Protein AF-A0AAW2BI92-F1 (afdb_monomer)

Organism: NCBI:txid425828

pLDDT: mean 71.74, std 17.44, range [30.23, 92.31]

Foldseek 3Di:
DDDDPPPDDPPVQVVVLVVCVVVDDPLVNVQSVLQCDDPDDDHNPPQKHWPDKDWWPAPDPQWTKIWTFIAGNVVRWTKTFIWTQHPVVSYTDPDGLDIDTDPHGWLEWDWDAAPVRWIWIWTFHQQQKIWIWTADNPSRDTDDIDIDHHPPPHPGGDNYDDDDDDD

Structure (mmCIF, N/CA/C/O backbone):
data_AF-A0AAW2BI92-F1
#
_entry.id   AF-A0AAW2BI92-F1
#
loop_
_atom_site.group_PDB
_atom_site.id
_atom_site.type_symbol
_atom_site.label_atom_id
_atom_site.label_alt_id
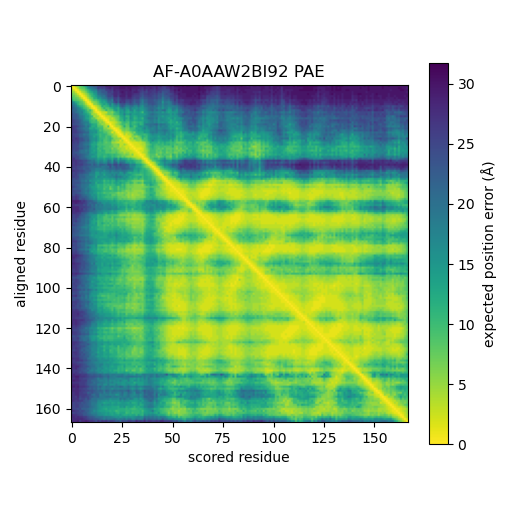_atom_site.label_comp_id
_atom_site.label_asym_id
_atom_site.label_entity_id
_atom_site.label_seq_id
_atom_site.pdbx_PDB_ins_code
_atom_site.Cartn_x
_atom_site.Cartn_y
_atom_site.Cartn_z
_atom_site.occupancy
_atom_site.B_iso_or_equiv
_atom_site.auth_seq_id
_atom_site.auth_comp_id
_atom_site.auth_asym_id
_atom_site.auth_atom_id
_atom_site.pdbx_PDB_model_num
ATOM 1 N N . MET A 1 1 ? 13.123 39.463 -29.369 1.00 36.19 1 MET A N 1
ATOM 2 C CA . MET A 1 1 ? 12.123 38.612 -30.047 1.00 36.19 1 MET A CA 1
ATOM 3 C C . MET A 1 1 ? 11.953 37.345 -29.237 1.00 36.19 1 MET A C 1
ATOM 5 O O . MET A 1 1 ? 12.906 36.596 -29.081 1.00 36.19 1 MET A O 1
ATOM 9 N N . SER A 1 2 ? 10.767 37.194 -28.654 1.00 38.91 2 SER A N 1
ATOM 10 C CA . SER A 1 2 ? 10.340 36.064 -27.832 1.00 38.91 2 SER A CA 1
ATOM 11 C C . SER A 1 2 ? 10.202 34.777 -28.642 1.00 38.91 2 SER A C 1
ATOM 13 O O . SER A 1 2 ? 9.718 34.818 -29.770 1.00 38.91 2 SER A O 1
ATOM 15 N N . ARG A 1 3 ? 10.473 33.636 -28.006 1.00 30.23 3 ARG A N 1
ATOM 16 C CA . ARG A 1 3 ? 9.620 32.444 -28.102 1.00 30.23 3 ARG A CA 1
ATOM 17 C C . ARG A 1 3 ? 9.622 31.763 -26.738 1.00 30.23 3 ARG A C 1
ATOM 19 O O . ARG A 1 3 ? 10.655 31.278 -26.292 1.00 30.23 3 ARG A O 1
ATOM 26 N N . GLY A 1 4 ? 8.472 31.824 -26.071 1.00 35.44 4 GLY A N 1
ATOM 27 C CA . GLY A 1 4 ? 8.224 31.113 -24.827 1.00 35.44 4 GLY A CA 1
ATOM 28 C C . GLY A 1 4 ? 8.272 29.610 -25.068 1.00 35.44 4 GLY A C 1
ATOM 29 O O . GLY A 1 4 ? 7.661 29.111 -26.013 1.00 35.44 4 GLY A O 1
ATOM 30 N N . GLN A 1 5 ? 9.010 28.905 -24.218 1.00 34.03 5 GLN A N 1
ATOM 31 C CA . GLN A 1 5 ? 8.748 27.499 -23.970 1.00 34.03 5 GLN A CA 1
ATOM 32 C C . GLN A 1 5 ? 7.706 27.453 -22.867 1.00 34.03 5 GLN A C 1
ATOM 34 O O . GLN A 1 5 ? 7.995 27.694 -21.698 1.00 34.03 5 GLN A O 1
ATOM 39 N N . ASP A 1 6 ? 6.476 27.224 -23.300 1.00 36.94 6 ASP A N 1
ATOM 40 C CA . ASP A 1 6 ? 5.359 26.860 -22.452 1.00 36.94 6 ASP A CA 1
ATOM 41 C C . ASP A 1 6 ? 5.733 25.523 -21.795 1.00 36.94 6 ASP A C 1
ATOM 43 O O . ASP A 1 6 ? 5.653 24.458 -22.412 1.00 36.94 6 ASP A O 1
ATOM 47 N N . SER A 1 7 ? 6.279 25.574 -20.578 1.00 34.91 7 SER A N 1
ATOM 48 C CA . SER A 1 7 ? 6.507 24.388 -19.757 1.00 34.91 7 SER A CA 1
ATOM 49 C C . SER A 1 7 ? 5.141 23.923 -19.272 1.00 34.91 7 SER A C 1
ATOM 51 O O . SER A 1 7 ? 4.718 24.236 -18.158 1.00 34.91 7 SER A O 1
ATOM 53 N N . GLY A 1 8 ? 4.423 23.249 -20.170 1.00 33.12 8 GLY A N 1
ATOM 54 C CA . GLY A 1 8 ? 3.119 22.675 -19.907 1.00 33.12 8 GLY A CA 1
ATOM 55 C C . GLY A 1 8 ? 3.191 21.848 -18.634 1.00 33.12 8 GLY A C 1
ATOM 56 O O . GLY A 1 8 ? 3.872 20.823 -18.577 1.00 33.12 8 GLY A O 1
ATOM 57 N N . PHE A 1 9 ? 2.489 22.318 -17.604 1.00 40.84 9 PHE A N 1
ATOM 58 C CA . PHE A 1 9 ? 2.087 21.486 -16.480 1.00 40.84 9 PHE A CA 1
ATOM 59 C C . PHE A 1 9 ? 1.580 20.155 -17.042 1.00 40.84 9 PHE A C 1
ATOM 61 O O . PHE A 1 9 ? 0.800 20.167 -18.000 1.00 40.84 9 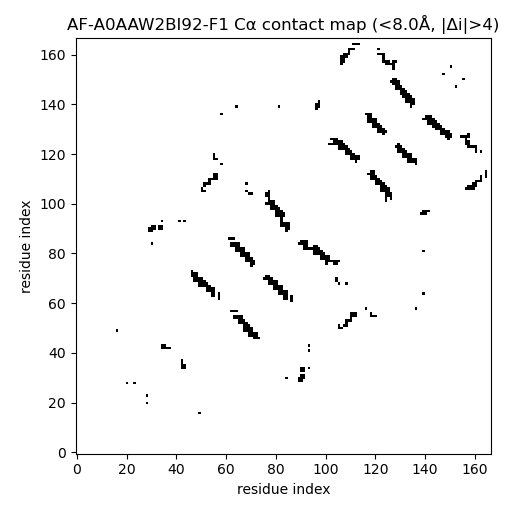PHE A O 1
ATOM 68 N N . PRO A 1 10 ? 1.993 19.000 -16.504 1.00 43.62 10 PRO A N 1
ATOM 69 C CA . PRO A 1 10 ? 1.624 17.738 -17.109 1.00 43.62 10 PRO A CA 1
ATOM 70 C C . PRO A 1 10 ? 0.173 17.437 -16.730 1.00 43.62 10 PRO A C 1
ATOM 72 O O . PRO A 1 10 ? -0.098 16.754 -15.743 1.00 43.62 10 PRO A O 1
ATOM 75 N N . GLN A 1 11 ? -0.764 17.947 -17.532 1.00 35.88 11 GLN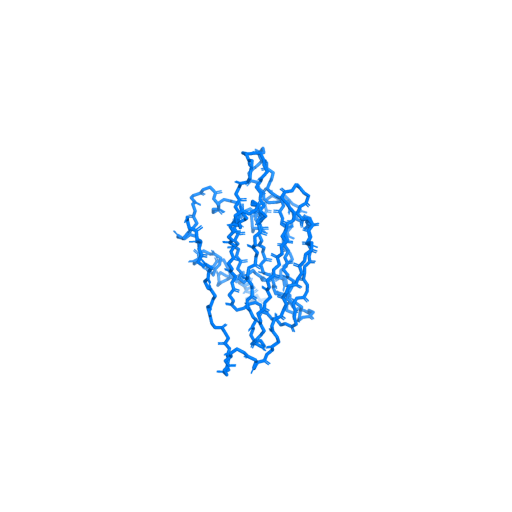 A N 1
ATOM 76 C CA . GLN A 1 11 ? -2.187 17.617 -17.464 1.00 35.88 11 GLN A CA 1
ATOM 77 C C . GLN A 1 11 ? -2.382 16.097 -17.409 1.00 35.88 11 GLN A C 1
ATOM 79 O O . GLN A 1 11 ? -3.214 15.625 -16.650 1.00 35.88 11 GLN A O 1
ATOM 84 N N . THR A 1 12 ? -1.528 15.323 -18.085 1.00 32.50 12 THR A N 1
ATOM 85 C CA . THR A 1 12 ? -1.499 13.853 -18.064 1.00 32.50 12 THR A CA 1
ATOM 86 C C . THR A 1 12 ? -1.484 13.241 -16.658 1.00 32.50 12 THR A C 1
ATOM 88 O O . THR A 1 12 ? -2.115 12.216 -16.435 1.00 32.50 12 THR A O 1
ATOM 91 N N . LYS A 1 13 ? -0.829 13.883 -15.681 1.00 44.78 13 LYS A N 1
ATOM 92 C CA . LYS A 1 13 ? -0.613 13.328 -14.331 1.00 44.78 13 LYS A CA 1
ATOM 93 C C . LYS A 1 13 ? -1.793 13.553 -13.382 1.00 44.78 13 LYS A C 1
ATOM 95 O O . LYS A 1 13 ? -2.064 12.721 -12.525 1.00 44.78 13 LYS A O 1
ATOM 100 N N . TYR A 1 14 ? -2.534 14.645 -13.580 1.00 37.28 14 TYR A N 1
ATOM 101 C CA . TYR A 1 14 ? -3.832 14.853 -12.934 1.00 37.28 14 TYR A CA 1
ATOM 102 C C . TYR A 1 14 ? -4.851 13.821 -13.441 1.00 37.28 14 TYR A C 1
ATOM 104 O O . TYR A 1 14 ? -5.648 13.300 -12.669 1.00 37.28 14 TYR A O 1
ATOM 112 N N . ILE A 1 15 ? -4.782 13.468 -14.729 1.00 38.62 15 ILE A N 1
ATOM 113 C CA . ILE A 1 15 ? -5.741 12.573 -15.390 1.00 38.62 15 ILE A CA 1
ATOM 114 C C . ILE A 1 15 ? -5.654 11.130 -14.856 1.00 38.62 15 ILE A C 1
ATOM 116 O O . ILE A 1 15 ? -6.696 10.497 -14.701 1.00 38.62 15 ILE A O 1
ATOM 120 N N . ASP A 1 16 ? -4.470 10.621 -14.498 1.00 40.03 16 ASP A N 1
ATOM 121 C CA . ASP A 1 16 ? -4.337 9.271 -13.917 1.00 40.03 16 ASP A CA 1
ATOM 122 C C . ASP A 1 16 ? -4.831 9.187 -12.464 1.00 40.03 16 ASP A C 1
ATOM 124 O O . ASP A 1 16 ? -5.528 8.235 -12.113 1.00 40.03 16 ASP A O 1
ATOM 128 N N . ALA A 1 17 ? -4.594 10.212 -11.635 1.00 43.06 17 ALA A N 1
ATOM 129 C CA . ALA A 1 17 ? -5.243 10.312 -10.322 1.00 43.06 17 ALA A CA 1
ATOM 130 C C . ALA A 1 17 ? -6.775 10.412 -10.472 1.00 43.06 17 ALA A C 1
ATOM 132 O O . ALA A 1 17 ? -7.529 9.767 -9.738 1.00 43.06 17 ALA A O 1
ATOM 133 N N . VAL A 1 18 ? -7.241 11.156 -11.485 1.00 42.38 18 VAL A N 1
ATOM 134 C CA . VAL A 1 18 ? -8.660 11.289 -11.845 1.00 42.38 18 VAL A CA 1
ATOM 135 C C . VAL A 1 18 ? -9.266 9.972 -12.333 1.00 42.38 18 VAL A C 1
ATOM 137 O O . VAL A 1 18 ? -10.436 9.709 -12.055 1.00 42.38 18 VAL A O 1
ATOM 140 N N . ARG A 1 19 ? -8.487 9.102 -12.983 1.00 43.19 19 ARG A N 1
ATOM 141 C CA . ARG A 1 19 ? -8.931 7.790 -13.482 1.00 43.19 19 ARG A CA 1
ATOM 142 C C . ARG A 1 19 ? -9.412 6.856 -12.366 1.00 43.19 19 ARG A C 1
ATOM 144 O O . ARG A 1 19 ? -10.276 6.017 -12.614 1.00 43.19 19 ARG A O 1
ATOM 151 N N . TRP A 1 20 ? -8.915 7.033 -11.140 1.00 46.41 20 TRP A N 1
ATOM 152 C CA . TRP A 1 20 ? -9.314 6.257 -9.957 1.00 46.41 20 TRP A CA 1
ATOM 153 C C . TRP A 1 20 ? -10.461 6.883 -9.152 1.00 46.41 20 TRP A C 1
ATOM 155 O O . TRP A 1 20 ? -11.116 6.182 -8.378 1.00 46.41 20 TRP A O 1
ATOM 165 N N . LEU A 1 21 ? -10.765 8.171 -9.354 1.00 49.53 21 LEU A N 1
ATOM 166 C CA . LEU A 1 21 ? -11.850 8.867 -8.650 1.00 49.53 21 LEU A CA 1
ATOM 167 C C . LEU A 1 21 ? -13.224 8.184 -8.807 1.00 49.53 21 LEU A C 1
ATOM 169 O O . LEU A 1 21 ? -13.936 8.115 -7.805 1.00 49.53 21 LEU A O 1
ATOM 173 N N . PRO A 1 22 ? -13.627 7.634 -9.975 1.00 37.97 22 PRO A N 1
ATOM 174 C CA . PRO A 1 22 ? -14.928 6.985 -10.150 1.00 37.97 22 PRO A CA 1
ATOM 175 C C . PRO A 1 22 ? -15.222 5.857 -9.154 1.00 37.97 22 PRO A C 1
ATOM 177 O O . PRO A 1 22 ? -16.380 5.678 -8.793 1.00 37.97 22 PRO A O 1
ATOM 180 N N . GLN A 1 23 ? -14.186 5.148 -8.691 1.00 44.59 23 GLN A N 1
ATOM 181 C CA . GLN A 1 23 ? -14.283 3.992 -7.786 1.00 44.59 23 GLN A CA 1
ATOM 182 C C . GLN A 1 23 ? -14.233 4.376 -6.298 1.00 44.59 23 GLN A C 1
ATOM 184 O O . GLN A 1 23 ? -14.456 3.542 -5.425 1.00 44.59 23 GLN A O 1
ATOM 189 N N . LEU A 1 24 ? -13.925 5.639 -6.004 1.00 51.16 24 LEU A N 1
ATOM 190 C CA . LEU A 1 24 ? -13.844 6.181 -4.656 1.00 51.16 24 LEU A CA 1
ATOM 191 C C . LEU A 1 24 ? -15.142 6.915 -4.310 1.00 51.16 24 LEU A C 1
ATOM 193 O O . LEU A 1 24 ? -15.747 7.571 -5.169 1.00 51.16 24 LEU A O 1
ATOM 197 N N . SER A 1 25 ? -15.555 6.848 -3.040 1.00 54.56 25 SER A N 1
ATOM 198 C CA . SER A 1 25 ? -16.685 7.648 -2.567 1.00 54.56 25 SER A CA 1
ATOM 199 C C . SER A 1 25 ? -16.392 9.140 -2.775 1.00 54.56 25 SER A C 1
ATOM 201 O O . SER A 1 25 ? -15.231 9.557 -2.785 1.00 54.56 25 SER A O 1
ATOM 203 N N . ALA A 1 26 ? -17.425 9.976 -2.931 1.00 52.16 26 ALA A N 1
ATOM 204 C CA . ALA A 1 26 ? -17.235 11.421 -3.108 1.00 52.16 26 ALA A CA 1
ATOM 205 C C . ALA A 1 26 ? -16.344 12.029 -2.003 1.00 52.16 26 ALA A C 1
ATOM 207 O O . ALA A 1 26 ? -15.512 12.886 -2.284 1.00 52.16 26 ALA A O 1
ATOM 208 N N . PHE A 1 27 ? -16.450 11.508 -0.776 1.00 49.94 27 PHE A N 1
ATOM 209 C CA . PHE A 1 27 ? -15.640 11.900 0.380 1.00 49.94 27 PHE A CA 1
ATOM 210 C C . PHE A 1 27 ? -14.157 11.536 0.276 1.00 49.94 27 PHE A C 1
ATOM 212 O O . PHE A 1 27 ? -13.325 12.203 0.891 1.00 49.94 27 PHE A O 1
ATOM 219 N N . ASP A 1 28 ? -13.826 10.484 -0.461 1.00 56.00 28 ASP A N 1
ATOM 220 C CA . ASP A 1 28 ? -12.461 9.983 -0.618 1.00 56.00 28 ASP A CA 1
ATOM 221 C C . ASP A 1 28 ? -11.741 10.685 -1.773 1.00 56.00 28 ASP A C 1
ATOM 223 O O . ASP A 1 28 ? -10.529 10.892 -1.721 1.00 56.00 28 ASP A O 1
ATOM 227 N N . ARG A 1 29 ? -12.503 11.145 -2.775 1.00 61.88 29 ARG A N 1
ATOM 228 C CA . ARG A 1 29 ? -12.002 11.992 -3.865 1.00 61.88 29 ARG A CA 1
ATOM 229 C C . ARG A 1 29 ? -11.395 13.286 -3.339 1.00 61.88 29 ARG A C 1
ATOM 231 O O . ARG A 1 29 ? -10.299 13.641 -3.748 1.00 61.88 29 ARG A O 1
ATOM 238 N N . PHE A 1 30 ? -12.074 13.961 -2.410 1.00 59.81 30 PHE A N 1
ATOM 239 C CA . PHE A 1 30 ? -11.574 15.206 -1.819 1.00 59.81 30 PHE A CA 1
ATOM 240 C C . PHE A 1 30 ? -10.256 15.011 -1.064 1.00 59.81 30 PHE A C 1
ATOM 242 O O . PHE A 1 30 ? -9.351 15.829 -1.193 1.00 59.81 30 PHE A O 1
ATOM 249 N N . ALA A 1 31 ? -10.112 13.904 -0.333 1.00 62.16 31 ALA A N 1
ATOM 250 C CA . ALA A 1 31 ? -8.889 13.609 0.407 1.00 62.16 31 ALA A CA 1
ATOM 251 C C . ALA A 1 31 ? -7.696 13.346 -0.532 1.00 62.16 31 ALA A C 1
ATOM 253 O O . ALA A 1 31 ? -6.613 13.880 -0.308 1.00 62.16 31 ALA A O 1
ATOM 254 N N . VAL A 1 32 ? -7.897 12.589 -1.617 1.00 63.19 32 VAL A N 1
ATOM 255 C CA . VAL A 1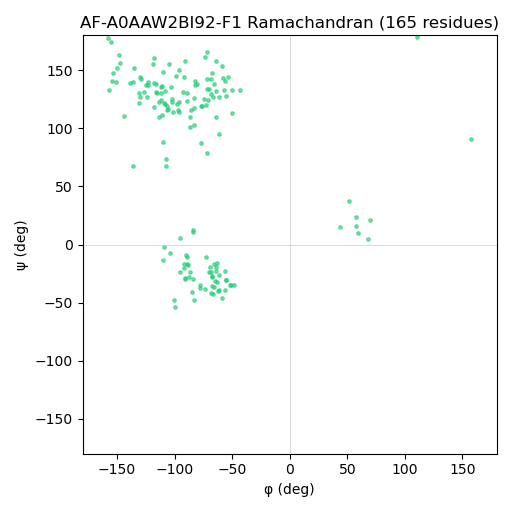 32 ? -6.843 12.352 -2.621 1.00 63.19 32 VAL A CA 1
ATOM 256 C C . VAL A 1 32 ? -6.518 13.631 -3.390 1.00 63.19 32 VAL A C 1
ATOM 258 O O . VAL A 1 32 ? -5.349 13.938 -3.585 1.00 63.19 32 VAL A O 1
ATOM 261 N N . LEU A 1 33 ? -7.525 14.420 -3.775 1.00 64.81 33 LEU A N 1
ATOM 262 C CA . LEU A 1 33 ? -7.309 15.705 -4.443 1.00 64.81 33 LEU A CA 1
ATOM 263 C C . LEU A 1 33 ? -6.560 16.699 -3.551 1.00 64.81 33 LEU A C 1
ATOM 265 O O . LEU A 1 33 ? -5.746 17.451 -4.071 1.00 64.81 33 LEU A O 1
ATOM 269 N N . SER A 1 34 ? -6.747 16.653 -2.227 1.00 63.12 34 SER A N 1
ATOM 270 C CA . SER A 1 34 ? -5.994 17.503 -1.295 1.00 63.12 34 SER A CA 1
ATOM 271 C C . SER A 1 34 ? -4.485 17.227 -1.270 1.00 63.12 34 SER A C 1
ATOM 273 O O . SER A 1 34 ? -3.729 18.108 -0.883 1.00 63.12 34 SER A O 1
ATOM 275 N N . LEU A 1 35 ? -4.023 16.056 -1.734 1.00 62.44 35 LEU A N 1
ATOM 276 C CA . LEU A 1 35 ? -2.587 15.803 -1.947 1.00 62.44 35 LEU A CA 1
ATOM 277 C C . LEU A 1 35 ? -2.028 16.609 -3.131 1.00 62.44 35 LEU A C 1
ATOM 279 O O . LEU A 1 35 ? -0.825 16.844 -3.212 1.00 62.44 35 LEU A O 1
ATOM 283 N N . PHE A 1 36 ? -2.895 17.008 -4.062 1.00 59.12 36 PHE A N 1
ATOM 284 C CA . PHE A 1 36 ? -2.536 17.700 -5.299 1.00 59.12 36 PHE A CA 1
ATOM 285 C C . PHE A 1 36 ? -2.975 19.169 -5.320 1.00 59.12 36 PHE A C 1
ATOM 287 O O . PHE A 1 36 ? -2.530 19.921 -6.191 1.00 59.12 36 PHE A O 1
ATOM 294 N N . ASP A 1 37 ? -3.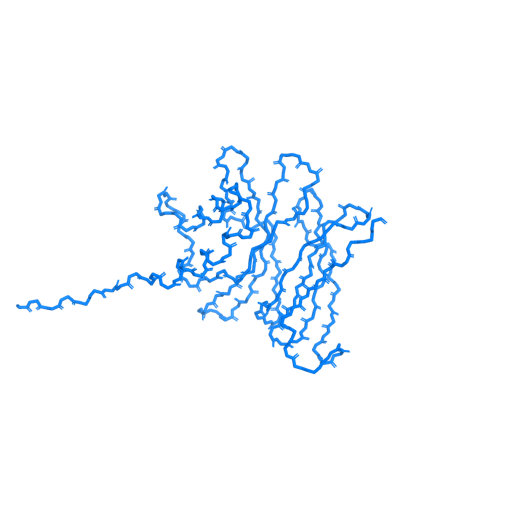846 19.580 -4.395 1.00 53.53 37 ASP A N 1
ATOM 295 C CA . ASP A 1 37 ? -4.342 20.947 -4.324 1.00 53.53 37 ASP A CA 1
ATOM 296 C C . ASP A 1 37 ? -3.249 21.898 -3.817 1.00 53.53 37 ASP A C 1
ATOM 298 O O . ASP A 1 37 ? -2.490 21.604 -2.894 1.00 53.53 37 ASP A O 1
ATOM 302 N N . SER A 1 38 ? -3.115 23.027 -4.504 1.00 48.62 38 SER A N 1
ATOM 303 C CA . SER A 1 38 ? -1.925 23.882 -4.481 1.00 48.62 38 SER A CA 1
ATOM 304 C C . SER A 1 38 ? -2.002 25.038 -3.483 1.00 48.62 38 SER A C 1
ATOM 306 O O . SER A 1 38 ? -1.080 25.853 -3.449 1.00 48.62 38 SER A O 1
ATOM 308 N N . ASP A 1 39 ? -3.047 25.114 -2.659 1.00 48.62 39 ASP A N 1
ATOM 309 C CA . ASP A 1 39 ? -3.295 26.273 -1.797 1.00 48.62 39 ASP A CA 1
ATOM 310 C C . ASP A 1 39 ? -3.005 25.981 -0.314 1.00 48.62 39 ASP A C 1
ATOM 312 O O . ASP A 1 39 ? -3.898 25.859 0.518 1.00 48.62 39 ASP A O 1
ATOM 316 N N . SER A 1 40 ? -1.718 25.770 -0.004 1.00 38.56 40 SER A N 1
ATOM 317 C CA . SER A 1 40 ? -1.027 26.106 1.264 1.00 38.56 40 SER A CA 1
ATOM 318 C C . SER A 1 40 ? 0.235 25.249 1.459 1.00 38.56 40 SER A C 1
ATOM 320 O O . SER A 1 40 ? 0.212 24.162 2.021 1.00 38.56 40 SER A O 1
ATOM 322 N N . ASN A 1 41 ? 1.370 25.765 0.976 1.00 42.41 41 ASN A N 1
ATOM 323 C CA . ASN A 1 41 ? 2.760 25.499 1.401 1.00 42.41 41 ASN A CA 1
ATOM 324 C C . ASN A 1 41 ? 3.245 24.052 1.689 1.00 42.41 41 ASN A C 1
ATOM 326 O O . ASN A 1 41 ? 4.317 23.871 2.260 1.00 42.41 41 ASN A O 1
ATOM 330 N N . THR A 1 42 ? 2.525 23.013 1.277 1.00 44.69 42 THR A N 1
ATOM 331 C CA . THR A 1 42 ? 2.941 21.613 1.430 1.00 44.69 42 THR A CA 1
ATOM 332 C C . THR A 1 42 ? 2.657 20.860 0.136 1.00 44.69 42 THR A C 1
ATOM 334 O O . THR A 1 42 ? 1.777 20.019 0.018 1.00 44.69 42 THR A O 1
ATOM 337 N N . ARG A 1 43 ? 3.400 21.236 -0.908 1.00 50.28 43 ARG A N 1
ATOM 338 C CA . ARG A 1 43 ? 3.316 20.590 -2.219 1.00 50.28 43 ARG A CA 1
ATOM 339 C C . ARG A 1 43 ? 3.822 19.149 -2.103 1.00 50.28 43 ARG A C 1
ATOM 341 O O . ARG A 1 43 ? 4.954 18.940 -1.667 1.00 50.28 43 ARG A O 1
ATOM 348 N N . PHE A 1 44 ? 3.022 18.177 -2.544 1.00 57.00 44 PHE A N 1
ATOM 349 C CA . PHE A 1 44 ? 3.494 16.806 -2.736 1.00 57.00 44 PHE A CA 1
ATOM 350 C C . PHE A 1 44 ? 4.691 16.805 -3.710 1.00 57.00 44 PHE A C 1
ATOM 352 O O . PHE A 1 44 ? 4.619 17.493 -4.737 1.00 57.00 44 PHE A O 1
ATOM 359 N N . PRO A 1 45 ? 5.805 16.110 -3.408 1.00 59.22 45 PRO A N 1
ATOM 360 C CA . PRO A 1 45 ? 7.012 16.178 -4.227 1.00 59.22 45 PRO A CA 1
ATOM 361 C C . PRO A 1 45 ? 6.706 15.825 -5.683 1.00 59.22 45 PRO A C 1
ATOM 363 O O . PRO A 1 45 ? 6.119 14.785 -5.960 1.00 59.22 45 PRO A O 1
ATOM 366 N N . GLN A 1 46 ? 7.110 16.681 -6.625 1.00 60.47 46 GLN A N 1
ATOM 367 C CA . GLN A 1 46 ? 6.795 16.504 -8.054 1.00 60.47 46 GLN A CA 1
ATOM 368 C C . GLN A 1 46 ? 7.407 15.234 -8.672 1.00 60.47 46 GLN A C 1
ATOM 370 O O . GLN A 1 46 ? 7.009 14.833 -9.767 1.00 60.47 46 GLN A O 1
ATOM 375 N N . THR A 1 47 ? 8.383 14.646 -7.982 1.00 64.88 47 THR A N 1
ATOM 376 C CA . THR A 1 47 ? 9.157 13.459 -8.361 1.00 64.88 47 THR A CA 1
ATOM 377 C C . THR A 1 47 ? 8.495 12.164 -7.890 1.00 64.88 47 THR A C 1
ATOM 379 O O . THR A 1 47 ? 8.800 11.094 -8.412 1.00 64.88 47 THR A O 1
ATOM 382 N N . LYS A 1 48 ? 7.554 12.262 -6.938 1.00 69.88 48 LYS A N 1
ATOM 383 C CA . LYS A 1 48 ? 6.758 11.143 -6.443 1.00 69.88 48 LYS A CA 1
ATOM 384 C C . LYS A 1 48 ? 5.447 11.042 -7.224 1.00 69.88 48 LYS A C 1
ATOM 386 O O . LYS A 1 48 ? 4.711 12.017 -7.375 1.00 69.88 48 LYS A O 1
ATOM 391 N N . PHE A 1 49 ? 5.130 9.840 -7.679 1.00 74.88 49 PHE A N 1
ATOM 392 C CA . PHE A 1 49 ? 3.878 9.479 -8.339 1.00 74.88 49 PHE A CA 1
ATOM 393 C C . PHE A 1 49 ? 3.057 8.585 -7.420 1.00 74.88 49 PHE A C 1
ATOM 395 O O . PHE A 1 49 ? 3.625 7.843 -6.626 1.00 74.88 49 PHE A O 1
ATOM 402 N N . ILE A 1 50 ? 1.729 8.668 -7.514 1.00 79.06 50 ILE A N 1
ATOM 403 C CA . ILE A 1 50 ? 0.827 7.777 -6.781 1.00 79.06 50 ILE A CA 1
ATOM 404 C C . ILE A 1 50 ? 0.412 6.646 -7.716 1.00 79.06 50 ILE A C 1
ATOM 406 O O . ILE A 1 50 ? -0.289 6.889 -8.698 1.00 79.06 50 ILE A O 1
ATOM 410 N N . ASP A 1 51 ? 0.794 5.420 -7.378 1.00 78.94 51 ASP A N 1
ATOM 411 C CA . ASP A 1 51 ? 0.431 4.226 -8.143 1.00 78.94 51 ASP A CA 1
ATOM 412 C C . ASP A 1 51 ? -0.944 3.700 -7.726 1.00 78.94 51 ASP A C 1
ATOM 414 O O . ASP A 1 51 ? -1.766 3.307 -8.556 1.00 78.94 51 ASP A O 1
ATOM 418 N N . ALA A 1 52 ? -1.220 3.708 -6.418 1.00 80.31 52 ALA A N 1
ATOM 419 C CA . ALA A 1 52 ? -2.480 3.234 -5.864 1.00 80.31 52 ALA A CA 1
ATOM 420 C C . ALA A 1 52 ? -2.805 3.904 -4.527 1.00 80.31 52 ALA A C 1
ATOM 422 O O . ALA A 1 52 ? -1.920 4.173 -3.719 1.00 80.31 52 ALA A O 1
ATOM 423 N N . VAL A 1 53 ? -4.100 4.099 -4.264 1.00 85.31 53 VAL A N 1
ATOM 424 C CA . VAL A 1 53 ? -4.620 4.526 -2.956 1.00 85.31 53 VAL A CA 1
ATOM 425 C C . VAL A 1 53 ? -5.699 3.552 -2.501 1.00 85.31 53 VAL A C 1
ATOM 427 O O . VAL A 1 53 ? -6.614 3.234 -3.271 1.00 85.31 53 VAL A O 1
ATOM 430 N N . ARG A 1 54 ? -5.614 3.076 -1.258 1.00 86.19 54 ARG A N 1
ATOM 431 C CA . ARG A 1 54 ? -6.635 2.233 -0.619 1.00 86.19 54 ARG A CA 1
ATOM 432 C C . ARG A 1 54 ? -6.894 2.694 0.805 1.00 86.19 54 ARG A C 1
ATOM 434 O O . ARG A 1 54 ? -5.965 3.016 1.531 1.00 86.19 54 ARG A O 1
ATOM 441 N N . TRP A 1 55 ? -8.153 2.699 1.224 1.00 85.62 55 TRP A N 1
ATOM 442 C CA . TRP A 1 55 ? -8.497 2.989 2.614 1.00 85.62 55 TRP A CA 1
ATOM 443 C C . TRP A 1 55 ? -8.342 1.736 3.460 1.00 85.62 55 TRP A C 1
ATOM 445 O O . TRP A 1 55 ? -8.762 0.653 3.047 1.00 85.62 55 TRP A O 1
ATOM 455 N N . LEU A 1 56 ? -7.766 1.878 4.651 1.00 86.81 56 LEU A N 1
ATOM 456 C CA . LEU A 1 56 ? -7.866 0.818 5.641 1.00 86.81 56 LEU A CA 1
ATOM 457 C C . LEU A 1 56 ? -9.323 0.711 6.117 1.00 86.81 56 LEU A C 1
ATOM 459 O O . LEU A 1 56 ? -9.996 1.741 6.262 1.00 86.81 56 LEU A O 1
ATOM 463 N N . PRO A 1 57 ? -9.817 -0.513 6.369 1.00 83.19 57 PRO A N 1
ATOM 464 C CA . PRO A 1 57 ? -11.108 -0.715 7.007 1.00 83.19 57 PRO A CA 1
ATOM 465 C C . PRO A 1 57 ? -11.221 0.122 8.280 1.00 83.19 57 PRO A C 1
ATOM 467 O O . PRO A 1 57 ? -10.304 0.166 9.103 1.00 83.19 57 PRO A O 1
ATOM 470 N N . GLN A 1 58 ? -12.346 0.816 8.428 1.00 74.06 58 GLN A N 1
ATOM 471 C CA . GLN A 1 58 ? -12.560 1.707 9.561 1.00 74.06 58 GLN A CA 1
ATOM 472 C C . GLN A 1 58 ? -12.905 0.896 10.800 1.00 74.06 58 GLN A C 1
ATOM 474 O O . GLN A 1 58 ? -13.930 0.225 10.851 1.00 74.06 58 GLN A O 1
ATOM 479 N N . LEU A 1 59 ? -12.061 1.016 11.818 1.00 69.19 59 LEU A N 1
ATOM 480 C CA . LEU A 1 59 ? -12.315 0.437 13.135 1.00 69.19 59 LEU A CA 1
ATOM 481 C C . LEU A 1 59 ? -13.026 1.419 14.065 1.00 69.19 59 LEU A C 1
ATOM 483 O O . LEU A 1 59 ? -13.655 1.012 15.036 1.00 69.19 59 LEU A O 1
ATOM 487 N N . CYS A 1 60 ? -12.945 2.717 13.764 1.00 65.50 60 CYS A N 1
ATOM 488 C CA . CYS A 1 60 ? -13.601 3.770 14.521 1.00 65.50 60 CYS A CA 1
ATOM 489 C C . CYS A 1 60 ? -13.959 4.950 13.605 1.00 65.50 60 CYS A C 1
ATOM 491 O O . CYS A 1 60 ? -13.276 5.208 12.615 1.00 65.50 60 CYS A O 1
ATOM 493 N N . ALA A 1 61 ? -15.010 5.697 13.953 1.00 67.06 61 ALA A N 1
ATOM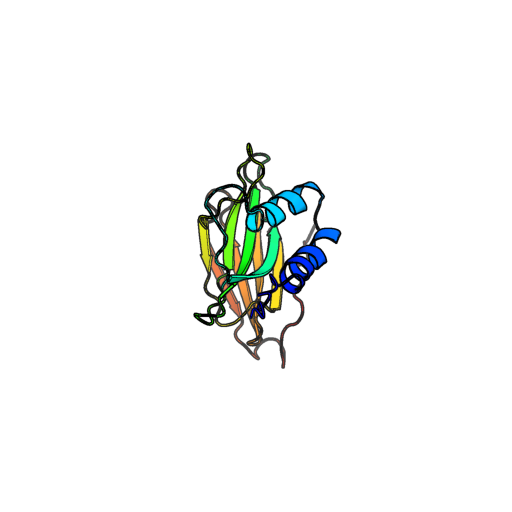 494 C CA . ALA A 1 61 ? -15.499 6.830 13.161 1.00 67.06 61 ALA A CA 1
ATOM 495 C C . ALA A 1 61 ? -14.488 7.990 13.051 1.00 67.06 61 ALA A C 1
ATOM 497 O O . ALA A 1 61 ? -14.565 8.786 12.115 1.00 67.06 61 ALA A O 1
ATOM 498 N N . PHE A 1 62 ? -13.553 8.082 14.000 1.00 65.88 62 PHE A N 1
ATOM 499 C CA . PHE A 1 62 ? -12.645 9.223 14.144 1.00 65.88 62 PHE A CA 1
ATOM 500 C C . PHE A 1 62 ? -11.282 9.030 13.476 1.00 65.88 62 PHE A C 1
ATOM 502 O O . PHE A 1 62 ? -10.655 10.016 13.102 1.00 65.88 62 PHE A O 1
ATOM 509 N N . ASN A 1 63 ? -10.853 7.782 13.275 1.00 73.19 63 ASN A N 1
ATOM 510 C CA . ASN A 1 63 ? -9.550 7.474 12.697 1.00 73.19 63 ASN A CA 1
ATOM 511 C C . ASN A 1 63 ? -9.739 6.817 11.332 1.00 73.19 63 ASN A C 1
ATOM 513 O O . ASN A 1 63 ? -10.192 5.677 11.226 1.00 73.19 63 ASN A O 1
ATOM 517 N N . ARG A 1 64 ? -9.389 7.557 10.277 1.00 82.12 64 ARG A N 1
ATOM 518 C CA . ARG A 1 64 ? -9.339 7.045 8.906 1.00 82.12 64 ARG A CA 1
ATOM 519 C C . ARG A 1 64 ? -7.907 7.085 8.413 1.00 82.12 64 ARG A C 1
ATOM 521 O O . ARG A 1 64 ? -7.260 8.128 8.485 1.00 82.12 64 ARG A O 1
ATOM 528 N N . PHE A 1 65 ? -7.461 5.967 7.863 1.00 86.62 65 PHE A N 1
ATOM 529 C CA . PHE A 1 65 ? -6.112 5.815 7.344 1.00 86.62 65 PHE A CA 1
ATOM 530 C C . PHE A 1 65 ? -6.158 5.399 5.880 1.00 86.62 65 PHE A C 1
ATOM 532 O O . PHE A 1 65 ? -6.963 4.547 5.494 1.00 86.62 65 PHE A O 1
ATOM 539 N N . ALA A 1 66 ? -5.300 6.009 5.074 1.00 87.31 66 ALA A N 1
ATOM 540 C CA . ALA A 1 66 ? -5.103 5.665 3.677 1.00 87.31 66 ALA A CA 1
ATOM 541 C C . ALA A 1 66 ? -3.726 5.030 3.500 1.00 87.31 66 ALA A C 1
ATOM 543 O O . ALA A 1 66 ? -2.742 5.522 4.040 1.00 87.31 66 ALA A O 1
ATOM 544 N N . VAL A 1 67 ? -3.673 3.960 2.720 1.00 89.12 67 VAL A N 1
ATOM 545 C CA . VAL A 1 67 ? -2.450 3.340 2.227 1.00 89.12 67 VAL A CA 1
ATOM 546 C C . VAL A 1 67 ? -2.197 3.879 0.828 1.00 89.12 67 VAL A C 1
ATOM 548 O O . VAL A 1 67 ? -3.056 3.762 -0.053 1.00 89.12 67 VAL A O 1
ATOM 551 N N . LEU A 1 68 ? -1.035 4.485 0.638 1.00 88.00 68 LEU A N 1
ATOM 552 C CA . LEU A 1 68 ? -0.574 5.045 -0.619 1.00 88.00 68 LEU A CA 1
ATOM 553 C C . LEU A 1 68 ? 0.600 4.202 -1.106 1.00 88.00 68 LEU A C 1
ATOM 555 O O . LEU A 1 68 ? 1.590 4.049 -0.401 1.00 88.00 68 LEU A O 1
ATOM 559 N N . SER A 1 69 ? 0.496 3.673 -2.320 1.00 88.12 69 SER A N 1
ATOM 560 C CA . SER A 1 69 ? 1.668 3.217 -3.058 1.00 88.12 69 SER A CA 1
ATOM 561 C C . SER A 1 69 ? 2.206 4.381 -3.856 1.00 88.12 69 SER A C 1
ATOM 563 O O . SER A 1 69 ? 1.472 4.964 -4.661 1.00 88.12 69 SER A O 1
ATOM 565 N N . LEU A 1 70 ? 3.474 4.695 -3.640 1.00 85.81 70 LEU A N 1
ATOM 566 C CA . LEU A 1 70 ? 4.162 5.775 -4.313 1.00 85.81 70 LEU A CA 1
ATOM 567 C C . LEU A 1 70 ? 5.343 5.232 -5.112 1.00 85.81 70 LEU A C 1
ATOM 569 O O . LEU A 1 70 ? 5.931 4.216 -4.749 1.00 85.81 70 LEU A O 1
ATOM 573 N N . PHE A 1 71 ? 5.736 5.964 -6.146 1.00 83.19 71 PHE A N 1
ATOM 574 C CA . PHE A 1 71 ? 6.965 5.726 -6.888 1.00 83.19 71 PHE A CA 1
ATOM 575 C C . PHE A 1 71 ? 7.730 7.031 -7.049 1.00 83.19 71 PHE A C 1
ATOM 577 O O . PHE A 1 71 ? 7.200 7.995 -7.596 1.00 83.19 71 PHE A O 1
ATOM 584 N N . ASP A 1 72 ? 8.965 7.079 -6.562 1.00 81.31 72 ASP A N 1
ATOM 585 C CA . ASP A 1 72 ? 9.855 8.219 -6.749 1.00 81.31 72 ASP A CA 1
ATOM 586 C C . ASP A 1 72 ? 10.774 7.965 -7.948 1.00 81.31 72 ASP A C 1
ATOM 588 O O . ASP A 1 72 ? 11.615 7.063 -7.905 1.00 81.31 72 ASP A O 1
ATOM 592 N N . SER A 1 73 ? 10.627 8.747 -9.023 1.00 75.69 73 SER A N 1
ATOM 593 C CA . SER A 1 73 ? 11.459 8.567 -10.221 1.00 75.69 73 SER A CA 1
ATOM 594 C C . SER A 1 73 ? 12.923 8.915 -10.003 1.00 75.69 73 SER A C 1
ATOM 596 O O . SER A 1 73 ? 13.774 8.376 -10.707 1.00 75.69 73 SER A O 1
ATOM 598 N N . ASP A 1 74 ? 13.222 9.815 -9.067 1.00 78.25 74 ASP A N 1
ATOM 599 C CA . ASP A 1 74 ? 14.582 10.326 -8.884 1.00 78.25 74 ASP A CA 1
ATOM 600 C C . ASP A 1 74 ? 15.445 9.312 -8.135 1.00 78.25 74 ASP A C 1
ATOM 602 O O . ASP A 1 74 ? 16.631 9.150 -8.424 1.00 78.25 74 ASP A O 1
ATOM 606 N N . PHE A 1 75 ? 14.826 8.591 -7.200 1.00 78.44 75 PHE A N 1
ATOM 607 C CA . PHE A 1 75 ? 15.491 7.577 -6.387 1.00 78.44 75 PHE A CA 1
ATOM 608 C C . PHE A 1 75 ? 15.174 6.145 -6.830 1.00 78.44 75 PHE A C 1
ATOM 610 O O . PHE A 1 75 ? 15.792 5.208 -6.326 1.00 78.44 75 PHE A O 1
ATOM 617 N N . ASN A 1 76 ? 14.245 5.968 -7.777 1.00 77.50 76 ASN A N 1
ATOM 618 C CA . ASN A 1 76 ? 13.720 4.670 -8.207 1.00 77.50 76 ASN A CA 1
ATOM 619 C C . ASN A 1 76 ? 13.249 3.819 -7.011 1.00 77.50 76 ASN A C 1
ATOM 621 O O . ASN A 1 76 ? 13.464 2.606 -6.959 1.00 77.50 76 ASN A O 1
ATOM 625 N N . THR A 1 77 ? 12.647 4.475 -6.016 1.00 79.81 77 THR A N 1
ATOM 626 C CA . THR A 1 77 ? 12.159 3.840 -4.790 1.00 79.81 77 THR A CA 1
ATOM 627 C C . THR A 1 77 ? 10.631 3.801 -4.797 1.00 79.81 77 THR A C 1
ATOM 629 O O . THR A 1 77 ? 9.996 4.822 -5.071 1.00 79.81 77 THR A O 1
ATOM 632 N N . PRO A 1 78 ? 10.017 2.645 -4.493 1.00 84.88 78 PRO A N 1
ATOM 633 C CA . PRO A 1 78 ? 8.565 2.526 -4.459 1.00 84.88 78 PRO A CA 1
ATOM 634 C C . PRO A 1 78 ? 8.010 2.413 -3.030 1.00 84.88 78 PRO A C 1
ATOM 636 O O . PRO A 1 78 ? 7.645 1.313 -2.630 1.00 84.88 78 PRO A O 1
ATOM 639 N N . PRO A 1 79 ? 7.966 3.472 -2.200 1.00 87.62 79 PRO A N 1
ATOM 640 C CA . PRO A 1 79 ? 7.485 3.321 -0.833 1.00 87.62 79 PRO A CA 1
ATOM 641 C C . PRO A 1 79 ? 5.967 3.099 -0.784 1.00 87.62 79 PRO A C 1
ATOM 643 O O . PRO A 1 79 ? 5.187 3.720 -1.509 1.00 87.62 79 PRO A O 1
ATOM 646 N N . LEU A 1 80 ? 5.549 2.238 0.136 1.00 89.69 80 LEU A N 1
ATOM 647 C CA . LEU A 1 80 ? 4.168 2.081 0.563 1.00 89.69 80 LEU A CA 1
ATOM 648 C C . LEU A 1 80 ? 3.998 2.817 1.898 1.00 89.69 80 LEU A C 1
ATOM 650 O O . LEU A 1 80 ? 4.602 2.441 2.900 1.00 89.69 80 LEU A O 1
ATOM 654 N N . GLU A 1 81 ? 3.200 3.878 1.915 1.00 90.88 81 GLU A N 1
ATOM 655 C CA . GLU A 1 81 ? 3.059 4.790 3.053 1.00 90.88 81 GLU A CA 1
ATOM 656 C C . GLU A 1 81 ? 1.627 4.748 3.615 1.00 90.88 81 GLU A C 1
ATOM 658 O O . GLU A 1 81 ? 0.651 4.721 2.861 1.00 90.88 81 GLU A O 1
ATOM 663 N N . ILE A 1 82 ? 1.479 4.754 4.944 1.00 89.94 82 ILE A N 1
ATOM 664 C CA . ILE A 1 82 ? 0.174 4.904 5.607 1.00 89.94 82 ILE A CA 1
ATOM 665 C C . ILE A 1 82 ? 0.034 6.331 6.123 1.00 89.94 82 ILE A C 1
ATOM 667 O O . ILE A 1 82 ? 0.857 6.807 6.901 1.00 89.94 82 ILE A O 1
ATOM 671 N N . HIS A 1 83 ? -1.043 7.002 5.730 1.00 87.69 83 HIS A N 1
ATOM 672 C CA . HIS A 1 83 ? -1.340 8.378 6.106 1.00 87.69 83 HIS A CA 1
ATOM 673 C C . HIS A 1 83 ? -2.635 8.460 6.904 1.00 87.69 83 HIS A C 1
ATOM 675 O O . HIS A 1 83 ? -3.640 7.833 6.563 1.00 87.69 83 HIS A O 1
ATOM 681 N N . SER A 1 84 ? -2.632 9.286 7.947 1.00 86.31 84 SER A N 1
ATOM 682 C CA . SER A 1 84 ? -3.840 9.619 8.696 1.00 86.31 84 SER A CA 1
ATOM 683 C C . SER A 1 84 ? -4.620 10.726 7.991 1.00 86.31 84 SER A C 1
ATOM 685 O O . SER A 1 84 ? -4.053 11.687 7.464 1.00 86.31 84 SER A O 1
ATOM 687 N N . ARG A 1 85 ? -5.946 10.613 7.992 1.00 79.94 85 ARG A N 1
ATOM 688 C CA . ARG A 1 85 ? -6.839 11.689 7.564 1.00 79.94 85 ARG A CA 1
ATOM 689 C C . ARG A 1 85 ? -7.170 12.573 8.755 1.00 79.94 85 ARG A C 1
ATOM 691 O O . ARG A 1 85 ? -7.624 12.076 9.783 1.00 79.94 85 ARG A O 1
ATOM 698 N N . ASN A 1 86 ? -7.026 13.881 8.589 1.00 76.50 86 ASN A N 1
ATOM 699 C CA . ASN A 1 86 ? -7.507 14.835 9.572 1.00 76.50 86 ASN A CA 1
ATOM 700 C C . ASN A 1 86 ? -9.051 14.899 9.503 1.00 76.50 86 ASN A C 1
ATOM 702 O O . ASN A 1 86 ? -9.602 15.235 8.451 1.00 76.50 86 ASN A O 1
ATOM 706 N N . PRO A 1 87 ? -9.774 14.584 10.592 1.00 71.06 87 PRO A N 1
ATOM 707 C CA . PRO A 1 87 ? -11.236 14.565 10.588 1.00 71.06 87 PRO A CA 1
ATOM 708 C C . PRO A 1 87 ? -11.870 15.960 10.446 1.00 71.06 87 PRO A C 1
ATOM 710 O O . PRO A 1 87 ? -13.002 16.060 9.980 1.00 71.06 87 PRO A O 1
ATOM 713 N N . GLN A 1 88 ? -11.159 17.030 10.815 1.00 72.75 88 GLN A N 1
ATOM 714 C CA . GLN A 1 88 ? -11.658 18.411 10.785 1.00 72.75 88 GLN A CA 1
ATOM 715 C C . GLN A 1 88 ? -11.521 19.037 9.396 1.00 72.75 88 GLN A C 1
ATOM 717 O O . GLN A 1 88 ? -12.472 19.620 8.883 1.00 72.75 88 GLN A O 1
ATOM 722 N N . SER A 1 89 ? -10.348 18.897 8.775 1.00 70.06 89 SER A N 1
ATOM 723 C CA . SER A 1 89 ? -10.074 19.433 7.435 1.00 70.06 89 SER A CA 1
ATOM 724 C C . SER A 1 89 ? -10.423 18.454 6.318 1.00 70.06 89 SER A C 1
ATOM 726 O O . SER A 1 89 ? -10.410 18.831 5.153 1.00 70.06 89 SER A O 1
ATOM 728 N N . GLN A 1 90 ? -10.714 17.192 6.653 1.00 70.00 90 GLN A N 1
ATOM 729 C CA . GLN A 1 90 ? -10.953 16.101 5.706 1.00 70.00 90 GLN A CA 1
ATOM 730 C C . GLN A 1 90 ? -9.782 15.809 4.751 1.00 70.00 90 GLN A C 1
ATOM 732 O O . GLN A 1 90 ? -9.949 14.986 3.845 1.00 70.00 90 GLN A O 1
ATOM 737 N N . THR A 1 91 ? -8.612 16.404 4.987 1.00 72.94 91 THR A N 1
ATOM 738 C CA . THR A 1 91 ? -7.387 16.245 4.196 1.00 72.94 91 THR A CA 1
ATOM 739 C C . THR A 1 91 ? -6.509 15.114 4.727 1.00 72.94 91 THR A C 1
ATOM 741 O O . THR A 1 91 ? -6.622 14.708 5.888 1.00 72.94 91 THR A O 1
ATOM 744 N N . LEU A 1 92 ? -5.634 14.579 3.873 1.00 74.12 92 LEU A N 1
ATOM 745 C CA . LEU A 1 92 ? -4.600 13.636 4.300 1.00 74.12 92 LEU A CA 1
ATOM 746 C C . LEU A 1 92 ? -3.416 14.385 4.913 1.00 74.12 92 LEU A C 1
ATOM 748 O O . LEU A 1 92 ? -2.974 15.409 4.397 1.00 74.12 92 LEU A O 1
ATOM 752 N N . THR A 1 93 ? -2.889 13.856 6.013 1.00 77.19 93 THR A N 1
ATOM 753 C CA . THR A 1 93 ? -1.651 14.350 6.613 1.00 77.19 93 THR A CA 1
ATOM 754 C C . THR A 1 93 ? -0.480 13.889 5.755 1.00 77.19 93 THR A C 1
ATOM 756 O O . THR A 1 93 ? -0.316 12.695 5.522 1.00 77.19 93 THR A O 1
ATOM 759 N N . LEU A 1 94 ? 0.360 14.819 5.304 1.00 71.75 94 LEU A N 1
ATOM 760 C CA . LEU A 1 94 ? 1.503 14.509 4.434 1.00 71.75 94 LEU A CA 1
ATOM 761 C C . LEU A 1 94 ? 2.656 13.795 5.152 1.00 71.75 94 LEU A C 1
ATOM 763 O O . LEU A 1 94 ? 3.569 13.304 4.499 1.00 71.75 94 LEU A O 1
ATOM 767 N N . ILE A 1 95 ? 2.614 13.728 6.482 1.00 82.00 95 ILE A N 1
ATOM 768 C CA . ILE A 1 95 ? 3.571 12.965 7.281 1.00 82.00 95 ILE A CA 1
ATOM 769 C C . ILE A 1 95 ? 3.074 11.514 7.355 1.00 82.00 95 ILE A C 1
ATOM 771 O O . ILE A 1 95 ? 2.000 11.285 7.929 1.00 82.00 95 ILE A O 1
ATOM 775 N N . PRO A 1 96 ? 3.818 10.544 6.794 1.00 86.06 96 PRO A N 1
ATOM 776 C CA . PRO A 1 96 ? 3.455 9.139 6.895 1.00 86.06 96 PRO A CA 1
ATOM 777 C C . PRO A 1 96 ? 3.558 8.671 8.352 1.00 86.06 96 PRO A C 1
ATOM 779 O O . PRO A 1 96 ? 4.492 9.024 9.070 1.00 86.06 96 PRO A O 1
ATOM 782 N N . GLN A 1 97 ? 2.577 7.887 8.794 1.00 88.62 97 GLN A N 1
ATOM 783 C CA . GLN A 1 97 ? 2.574 7.221 10.101 1.00 88.62 97 GLN A CA 1
ATOM 784 C C . GLN A 1 97 ? 3.471 5.983 10.086 1.00 88.62 97 GLN A C 1
ATOM 786 O O . GLN A 1 97 ? 4.166 5.692 11.055 1.00 88.62 97 GLN A O 1
ATOM 791 N N . SER A 1 98 ? 3.471 5.268 8.963 1.00 89.12 98 SER A N 1
ATOM 792 C CA . SER A 1 98 ? 4.337 4.123 8.728 1.00 89.12 98 SER A CA 1
ATOM 793 C C . SER A 1 98 ? 4.711 4.029 7.256 1.00 89.12 98 SER A C 1
ATOM 795 O O . SER A 1 98 ? 4.026 4.558 6.374 1.00 89.12 98 SER A O 1
ATOM 797 N N . THR A 1 99 ? 5.839 3.375 7.000 1.00 90.50 99 THR A N 1
ATOM 798 C CA . THR A 1 99 ? 6.397 3.211 5.661 1.00 90.50 99 THR A CA 1
ATOM 799 C C . THR A 1 99 ? 6.919 1.794 5.508 1.00 90.50 99 THR A C 1
ATOM 801 O O . THR A 1 99 ? 7.552 1.252 6.414 1.00 90.50 99 THR A O 1
ATOM 804 N N . PHE A 1 100 ? 6.674 1.215 4.344 1.00 90.69 100 PHE A N 1
ATOM 805 C CA . PHE A 1 100 ? 7.221 -0.054 3.905 1.00 90.69 100 PHE A CA 1
ATOM 806 C C . PHE A 1 100 ? 7.924 0.137 2.562 1.00 90.69 100 PHE A C 1
ATOM 808 O O . PHE A 1 100 ? 7.411 0.828 1.685 1.00 90.69 100 PHE A O 1
ATOM 815 N N . SER A 1 101 ? 9.096 -0.474 2.405 1.00 90.00 101 SER A N 1
ATOM 816 C CA . SER A 1 101 ? 9.917 -0.365 1.196 1.00 90.00 101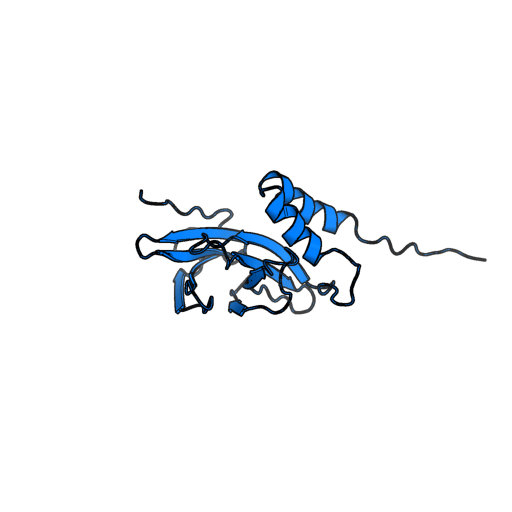 SER A CA 1
ATOM 817 C C . SER A 1 101 ? 9.918 -1.701 0.448 1.00 90.00 101 SER A C 1
ATOM 819 O O . SER A 1 101 ? 10.784 -2.537 0.714 1.00 90.00 101 SER A O 1
ATOM 821 N N . PRO A 1 102 ? 8.957 -1.938 -0.461 1.00 87.31 102 PRO A N 1
ATOM 822 C CA . PRO A 1 102 ? 8.941 -3.129 -1.296 1.00 87.31 102 PRO A CA 1
ATOM 823 C C . PRO A 1 102 ? 10.155 -3.182 -2.243 1.00 87.31 102 PRO A C 1
ATOM 825 O O . PRO A 1 102 ? 10.743 -2.150 -2.581 1.00 87.31 102 PRO A O 1
ATOM 828 N N . PRO A 1 103 ? 10.517 -4.385 -2.725 1.00 85.69 103 PRO A N 1
ATOM 829 C CA . PRO A 1 103 ? 11.667 -4.587 -3.608 1.00 85.69 103 PRO A CA 1
ATOM 830 C C . PRO A 1 103 ? 11.477 -3.995 -5.014 1.00 85.69 103 PRO A C 1
ATOM 832 O O . PRO A 1 103 ? 12.454 -3.786 -5.730 1.00 85.69 103 PRO A O 1
ATOM 835 N N . SER A 1 104 ? 10.234 -3.742 -5.431 1.00 86.62 104 SER A N 1
ATOM 836 C CA . SER A 1 104 ? 9.908 -3.045 -6.675 1.00 86.62 104 SER A CA 1
ATOM 837 C C . SER A 1 104 ? 8.531 -2.383 -6.593 1.00 86.62 104 SER A C 1
ATOM 839 O O . SER A 1 104 ? 7.820 -2.531 -5.597 1.00 86.62 104 SER A O 1
ATOM 841 N N . GLN A 1 105 ? 8.179 -1.615 -7.629 1.00 87.50 105 GLN A N 1
ATOM 842 C CA . GLN A 1 105 ? 6.927 -0.867 -7.692 1.00 87.50 105 GLN A CA 1
ATOM 843 C C . GLN A 1 105 ? 5.712 -1.783 -7.511 1.00 87.50 105 GLN A C 1
ATOM 845 O O . GLN A 1 105 ? 5.680 -2.906 -8.022 1.00 87.50 105 GLN A O 1
ATOM 850 N N . ILE A 1 106 ? 4.711 -1.296 -6.774 1.00 87.81 106 ILE A N 1
ATOM 851 C CA . ILE A 1 106 ? 3.474 -2.035 -6.541 1.00 87.81 106 ILE A CA 1
ATOM 852 C C . ILE A 1 106 ? 2.661 -2.074 -7.833 1.00 87.81 106 ILE A C 1
ATOM 854 O O . ILE A 1 106 ? 2.317 -1.045 -8.409 1.00 87.81 106 ILE A O 1
ATOM 858 N N . SER A 1 107 ? 2.321 -3.280 -8.268 1.00 86.06 107 SER A N 1
ATOM 859 C CA . SER A 1 107 ? 1.465 -3.529 -9.424 1.00 86.06 107 SER A CA 1
ATOM 860 C C . SER A 1 107 ? -0.014 -3.634 -9.041 1.00 86.06 107 SER A C 1
ATOM 862 O O . SER A 1 107 ? -0.887 -3.292 -9.836 1.00 86.06 107 SER A O 1
ATOM 864 N N . SER A 1 108 ? -0.319 -4.080 -7.818 1.00 85.38 108 SER A N 1
ATOM 865 C CA . SER A 1 108 ? -1.683 -4.149 -7.288 1.00 85.38 108 SER A CA 1
ATOM 866 C C . SER A 1 108 ? -1.692 -3.990 -5.772 1.00 85.38 108 SER A C 1
ATOM 868 O O . SER A 1 108 ? -0.867 -4.570 -5.072 1.00 85.38 108 SER A O 1
ATOM 870 N N . LEU A 1 109 ? -2.674 -3.241 -5.266 1.00 88.25 109 LEU A N 1
ATOM 871 C CA . LEU A 1 109 ? -2.862 -2.967 -3.843 1.00 88.25 109 LEU A CA 1
ATOM 872 C C . LEU A 1 109 ? -4.313 -3.233 -3.427 1.00 88.25 109 LEU A C 1
ATOM 874 O O . LEU A 1 109 ? -5.257 -2.716 -4.044 1.00 88.25 109 LEU A O 1
ATOM 878 N N . LYS A 1 110 ? -4.486 -3.991 -2.344 1.00 89.06 110 LYS A N 1
ATOM 879 C CA . LYS A 1 110 ? -5.768 -4.250 -1.684 1.00 89.06 110 LYS A CA 1
ATOM 880 C C . LYS A 1 110 ? -5.647 -4.118 -0.177 1.00 89.06 110 LYS A C 1
ATOM 882 O O . LYS A 1 110 ? -4.593 -4.346 0.406 1.00 89.06 110 LYS A O 1
ATOM 887 N N . THR A 1 111 ? -6.762 -3.760 0.437 1.00 88.81 111 THR A N 1
ATOM 888 C CA . THR A 1 111 ? -6.920 -3.685 1.884 1.00 88.81 111 THR A CA 1
ATOM 889 C C . THR A 1 111 ? -8.170 -4.464 2.268 1.00 88.81 111 THR A C 1
ATOM 891 O O . THR A 1 111 ? -9.156 -4.455 1.534 1.00 88.81 111 THR A O 1
ATOM 894 N N . SER A 1 112 ? -8.116 -5.165 3.392 1.00 88.12 112 SER A N 1
ATOM 895 C CA . SER A 1 112 ? -9.225 -5.958 3.929 1.00 88.12 112 SER A CA 1
ATOM 896 C C . SER A 1 112 ? -9.150 -5.966 5.454 1.00 88.12 112 SER A C 1
ATOM 898 O O . SER A 1 112 ? -8.136 -5.583 6.049 1.00 88.12 112 SER A O 1
ATOM 900 N N . GLN A 1 113 ? -10.250 -6.336 6.101 1.00 86.56 113 GLN A N 1
ATOM 901 C CA . GLN A 1 113 ? -10.313 -6.516 7.539 1.00 86.56 113 GLN A CA 1
ATOM 902 C C . GLN A 1 113 ? -10.268 -8.002 7.860 1.00 86.56 113 GLN A C 1
ATOM 904 O O . GLN A 1 113 ? -11.125 -8.766 7.431 1.00 86.56 113 GLN A O 1
ATOM 909 N N . THR A 1 114 ? -9.294 -8.415 8.666 1.00 83.25 114 THR A N 1
ATOM 910 C CA . THR A 1 114 ? -9.270 -9.801 9.140 1.00 83.25 114 THR A CA 1
ATOM 911 C C . THR A 1 114 ? -10.342 -10.059 10.205 1.00 83.25 114 THR A C 1
ATOM 913 O O . THR A 1 114 ? -10.757 -9.117 10.889 1.00 83.25 114 THR A O 1
ATOM 916 N N . PRO A 1 115 ? -10.712 -11.331 10.462 1.00 80.50 115 PRO A N 1
ATOM 917 C CA . PRO A 1 115 ? -11.617 -11.697 11.558 1.00 80.50 115 PRO A CA 1
ATOM 918 C C . PRO A 1 115 ? -11.141 -11.232 12.943 1.00 80.50 115 PRO A C 1
ATOM 920 O O . PRO A 1 115 ? -11.936 -11.052 13.857 1.00 80.50 115 PRO A O 1
ATOM 923 N N . THR A 1 116 ? -9.834 -10.996 13.103 1.00 77.69 116 THR A N 1
ATOM 924 C CA . THR A 1 116 ? -9.242 -10.445 14.336 1.00 77.69 116 THR A CA 1
ATOM 925 C C . THR A 1 116 ? -9.310 -8.914 14.420 1.00 77.69 116 THR A C 1
ATOM 927 O O . THR A 1 116 ? -8.658 -8.311 15.269 1.00 77.69 116 THR A O 1
ATOM 930 N N . HIS A 1 117 ? -10.062 -8.274 13.519 1.00 78.44 117 HIS A N 1
ATOM 931 C CA . HIS A 1 117 ? -10.162 -6.825 13.336 1.00 78.44 117 HIS A CA 1
ATOM 932 C C . HIS A 1 117 ? -8.835 -6.114 13.039 1.00 78.44 117 HIS A C 1
ATOM 934 O O . HIS A 1 117 ? -8.767 -4.889 13.105 1.00 78.44 117 HIS A O 1
ATOM 940 N N . LYS A 1 118 ? -7.788 -6.852 12.658 1.00 85.44 118 LYS A N 1
ATOM 941 C CA . LYS A 1 118 ? -6.534 -6.262 12.187 1.00 85.44 118 LYS A CA 1
ATOM 942 C C . LYS A 1 118 ? -6.649 -5.918 10.701 1.00 85.44 118 LYS A C 1
ATOM 944 O O . LYS A 1 118 ? -7.002 -6.814 9.923 1.00 85.44 118 LYS A O 1
ATOM 949 N N . PRO A 1 119 ? -6.369 -4.667 10.298 1.00 88.69 119 PRO A N 1
ATOM 950 C CA . PRO A 1 119 ? -6.272 -4.303 8.894 1.00 88.69 119 PRO A CA 1
ATOM 951 C C . PRO A 1 119 ? -5.155 -5.085 8.196 1.00 88.69 119 PRO A C 1
ATOM 953 O O . PRO A 1 119 ? -4.006 -5.085 8.641 1.00 88.69 119 PRO A O 1
ATOM 956 N N . LEU A 1 120 ? -5.511 -5.739 7.095 1.00 90.19 120 LEU A N 1
ATOM 957 C CA . LEU A 1 120 ? -4.597 -6.426 6.195 1.00 90.19 120 LEU A CA 1
ATOM 958 C C . LEU A 1 120 ? -4.386 -5.569 4.950 1.00 90.19 120 LEU A C 1
ATOM 960 O O . LEU A 1 120 ? -5.342 -5.057 4.365 1.00 90.19 120 LEU A O 1
ATOM 964 N N . ILE A 1 121 ? -3.136 -5.459 4.526 1.00 92.06 121 ILE A N 1
ATOM 965 C CA . ILE A 1 121 ? -2.721 -4.819 3.286 1.00 92.06 121 ILE A CA 1
ATOM 966 C C . ILE A 1 121 ? -2.049 -5.895 2.441 1.00 92.06 121 ILE A C 1
ATOM 968 O O . ILE A 1 121 ? -1.040 -6.464 2.844 1.00 92.06 121 ILE A O 1
ATOM 972 N N . ALA A 1 122 ? -2.611 -6.182 1.274 1.00 91.25 122 ALA A N 1
ATOM 973 C CA . ALA A 1 122 ? -2.038 -7.107 0.310 1.00 91.25 122 ALA A CA 1
ATOM 974 C C . ALA A 1 122 ? -1.505 -6.309 -0.882 1.00 91.25 122 ALA A C 1
ATOM 976 O O . ALA A 1 122 ? -2.255 -5.578 -1.536 1.00 91.25 122 ALA A O 1
ATOM 977 N N . ALA A 1 123 ? -0.212 -6.442 -1.152 1.00 90.94 123 ALA A N 1
ATOM 978 C CA . ALA A 1 123 ? 0.481 -5.707 -2.196 1.00 90.94 123 ALA A CA 1
ATOM 979 C C . ALA A 1 123 ? 1.294 -6.666 -3.064 1.00 90.94 123 ALA A C 1
ATOM 981 O O . ALA A 1 123 ? 2.107 -7.430 -2.551 1.00 90.94 123 ALA A O 1
ATOM 982 N N . SER A 1 124 ? 1.097 -6.620 -4.377 1.00 89.06 124 SER A N 1
ATOM 983 C CA . SER A 1 124 ? 1.973 -7.305 -5.326 1.00 89.06 124 SER A CA 1
ATOM 984 C C . SER A 1 124 ? 2.877 -6.324 -6.042 1.00 89.06 124 SER A C 1
ATOM 986 O O . SER A 1 124 ? 2.524 -5.156 -6.197 1.00 89.06 124 SER A O 1
ATOM 988 N N . THR A 1 125 ? 4.016 -6.804 -6.522 1.00 88.06 125 THR A N 1
ATOM 989 C CA . THR A 1 125 ? 5.026 -5.966 -7.165 1.00 88.06 125 THR A CA 1
ATOM 990 C C . THR A 1 125 ? 5.274 -6.358 -8.624 1.00 88.06 125 THR A C 1
ATOM 992 O O . THR A 1 125 ? 4.997 -7.485 -9.047 1.00 88.06 125 THR A O 1
ATOM 995 N N . PHE A 1 126 ? 5.847 -5.443 -9.412 1.00 84.88 126 PHE A N 1
ATOM 996 C CA . PHE A 1 126 ? 6.292 -5.729 -10.784 1.00 84.88 126 PHE A CA 1
ATOM 997 C C . PHE A 1 126 ? 7.457 -6.727 -10.852 1.00 84.88 126 PHE A C 1
ATOM 999 O O . PHE A 1 126 ? 7.695 -7.320 -11.902 1.00 84.88 126 PHE A O 1
ATOM 1006 N N . SER A 1 127 ? 8.157 -6.957 -9.738 1.00 85.56 127 SER A N 1
ATOM 1007 C CA . SER A 1 127 ? 9.141 -8.033 -9.590 1.00 85.56 127 SER A CA 1
ATOM 1008 C C . SER A 1 127 ? 8.517 -9.371 -9.216 1.00 85.56 127 SER A C 1
ATOM 1010 O O . SER A 1 127 ? 9.260 -10.272 -8.847 1.00 85.56 127 SER A O 1
ATOM 1012 N N . ASP A 1 128 ? 7.192 -9.506 -9.303 1.00 83.94 128 ASP A N 1
ATOM 1013 C CA . ASP A 1 128 ? 6.475 -10.759 -9.067 1.00 83.94 128 ASP A CA 1
ATOM 1014 C C . ASP A 1 128 ? 6.467 -11.236 -7.598 1.00 83.94 128 ASP A C 1
ATOM 1016 O O . ASP A 1 128 ? 6.246 -12.404 -7.301 1.00 83.94 128 ASP A O 1
ATOM 1020 N N . SER A 1 129 ? 6.697 -10.336 -6.642 1.00 86.00 129 SER A N 1
ATOM 1021 C CA . SER A 1 129 ? 6.563 -10.663 -5.217 1.00 86.00 129 SER A CA 1
ATOM 1022 C C . SER A 1 129 ? 5.193 -10.262 -4.677 1.00 86.00 129 SER A C 1
ATOM 1024 O O . SER A 1 129 ? 4.590 -9.290 -5.142 1.00 86.00 129 SER A O 1
ATOM 1026 N N . LEU A 1 130 ? 4.714 -10.992 -3.669 1.00 88.88 130 LEU A N 1
ATOM 1027 C CA . LEU A 1 130 ? 3.497 -10.681 -2.919 1.00 88.88 130 LEU A CA 1
ATOM 1028 C C . LEU A 1 130 ? 3.863 -10.388 -1.464 1.00 88.88 130 LEU A C 1
ATOM 1030 O O . LEU A 1 130 ? 4.572 -11.167 -0.838 1.00 88.88 130 LEU A O 1
ATOM 1034 N N . HIS A 1 131 ? 3.355 -9.291 -0.919 1.00 90.69 131 HIS A N 1
ATOM 1035 C CA . HIS A 1 131 ? 3.574 -8.867 0.459 1.00 90.69 131 HIS A CA 1
ATOM 1036 C C . HIS A 1 131 ? 2.226 -8.693 1.158 1.00 90.69 131 HIS A C 1
ATOM 1038 O O . HIS A 1 131 ? 1.337 -7.989 0.674 1.00 90.69 131 HIS A O 1
ATOM 1044 N N . LEU A 1 132 ? 2.080 -9.346 2.304 1.00 91.44 132 LEU A N 1
ATOM 1045 C CA . LEU A 1 132 ? 0.937 -9.261 3.202 1.00 91.44 132 LEU A CA 1
ATOM 1046 C C . LEU A 1 132 ? 1.401 -8.545 4.465 1.00 91.44 132 LEU A C 1
ATOM 1048 O O . LEU A 1 132 ? 2.206 -9.084 5.224 1.00 91.44 132 LEU A O 1
ATOM 1052 N N . LEU A 1 133 ? 0.906 -7.330 4.670 1.00 92.31 133 LEU A N 1
ATOM 1053 C CA . LEU A 1 133 ? 1.263 -6.485 5.798 1.00 92.31 133 LEU A CA 1
ATOM 1054 C C . LEU A 1 133 ? 0.067 -6.340 6.731 1.00 92.31 133 LEU A C 1
ATOM 1056 O O . LEU A 1 133 ? -1.033 -5.990 6.301 1.00 92.31 133 LEU A O 1
ATOM 1060 N N . PHE A 1 134 ? 0.292 -6.557 8.019 1.00 90.12 134 PHE A N 1
ATOM 1061 C CA . PHE A 1 134 ? -0.699 -6.277 9.050 1.00 90.12 134 PHE A CA 1
ATOM 1062 C C . PHE A 1 134 ? -0.411 -4.921 9.673 1.00 90.12 134 PHE A C 1
ATOM 1064 O O . PHE A 1 134 ? 0.663 -4.717 10.239 1.00 90.12 134 PHE A O 1
ATOM 1071 N N . ALA A 1 135 ? -1.376 -4.011 9.589 1.00 88.62 135 ALA A N 1
ATOM 1072 C CA . ALA A 1 135 ? -1.299 -2.741 10.290 1.00 88.62 135 ALA A CA 1
ATOM 1073 C C . ALA A 1 135 ? -1.970 -2.861 11.662 1.00 88.62 135 ALA A C 1
ATOM 1075 O O . ALA A 1 135 ? -2.992 -3.534 11.819 1.00 88.62 135 ALA A O 1
ATOM 1076 N N . ASN A 1 136 ? -1.422 -2.189 12.664 1.00 84.94 136 ASN A N 1
ATOM 1077 C CA . ASN A 1 136 ? -2.094 -2.003 13.933 1.00 84.94 136 ASN A CA 1
ATOM 1078 C C . ASN A 1 136 ? -3.272 -1.036 13.755 1.00 84.94 136 ASN A C 1
ATOM 1080 O O . ASN A 1 136 ? -3.186 0.016 13.125 1.00 84.94 136 ASN A O 1
ATOM 1084 N N . ALA A 1 137 ? -4.402 -1.423 14.327 1.00 75.31 137 ALA A N 1
ATOM 1085 C CA . ALA A 1 137 ? -5.652 -0.685 14.333 1.00 75.31 137 ALA A CA 1
ATOM 1086 C C . ALA A 1 137 ? -5.565 0.746 14.894 1.00 75.31 137 ALA A C 1
ATOM 1088 O O . ALA A 1 137 ? -6.377 1.598 14.525 1.00 75.31 137 ALA A O 1
ATOM 1089 N N . ILE A 1 138 ? -4.655 0.976 15.844 1.00 75.81 138 ILE A N 1
ATOM 1090 C CA . ILE A 1 138 ? -4.649 2.169 16.697 1.00 75.81 138 ILE A CA 1
ATOM 1091 C C . ILE A 1 138 ? -3.635 3.196 16.198 1.00 75.81 138 ILE A C 1
ATOM 1093 O O . ILE A 1 138 ? -3.995 4.349 15.968 1.00 75.81 138 ILE A O 1
ATOM 1097 N N . ASP A 1 139 ? -2.385 2.774 16.036 1.00 77.06 139 ASP A N 1
ATOM 1098 C CA . ASP A 1 139 ? -1.241 3.619 15.679 1.00 77.06 139 ASP A CA 1
ATOM 1099 C C . ASP A 1 139 ? -0.734 3.368 14.252 1.00 77.06 139 ASP A C 1
ATOM 1101 O O . ASP A 1 139 ? 0.159 4.069 13.783 1.00 77.06 139 ASP A O 1
ATOM 1105 N N . THR A 1 140 ? -1.324 2.412 13.526 1.00 80.62 140 THR A N 1
ATOM 1106 C CA . THR A 1 140 ? -0.946 2.051 12.150 1.00 80.62 140 THR A CA 1
ATOM 1107 C C . THR A 1 140 ? 0.510 1.637 11.966 1.00 80.62 140 THR A C 1
ATOM 1109 O O . THR A 1 140 ? 1.029 1.682 10.844 1.00 80.62 140 THR A O 1
ATOM 1112 N N . SER A 1 141 ? 1.157 1.169 13.038 1.00 84.81 141 SER A N 1
ATOM 1113 C CA . SER A 1 141 ? 2.422 0.448 12.932 1.00 84.81 141 SER A CA 1
ATOM 1114 C C . SER A 1 141 ? 2.243 -0.789 12.050 1.00 84.81 141 SER A C 1
ATOM 1116 O O . SER A 1 141 ? 1.193 -1.434 12.048 1.00 84.81 141 SER A O 1
ATOM 1118 N N . LEU A 1 142 ? 3.263 -1.116 11.261 1.00 86.50 142 LEU A N 1
ATOM 1119 C CA . LEU A 1 142 ? 3.289 -2.358 10.497 1.00 86.50 142 LEU A CA 1
ATOM 1120 C C . LEU A 1 142 ? 3.864 -3.451 11.401 1.00 86.50 142 LEU A C 1
ATOM 1122 O O . LEU A 1 142 ? 5.038 -3.418 11.752 1.00 86.50 142 LEU A O 1
ATOM 1126 N N . GLU A 1 143 ? 3.014 -4.385 11.813 1.00 79.19 143 GLU A N 1
ATOM 1127 C CA . GLU A 1 143 ? 3.316 -5.374 12.857 1.00 79.19 143 GLU A CA 1
ATOM 1128 C C . GLU A 1 143 ? 3.906 -6.668 12.297 1.00 79.19 143 GLU A C 1
ATOM 1130 O O . GLU A 1 143 ? 4.639 -7.382 12.978 1.00 79.19 143 GLU A O 1
ATOM 1135 N N . SER A 1 144 ? 3.544 -7.028 11.068 1.00 65.25 144 SER A N 1
ATOM 1136 C CA . SER A 1 144 ? 3.952 -8.299 10.486 1.00 65.25 144 SER A CA 1
ATOM 1137 C C . SER A 1 144 ? 3.920 -8.227 8.972 1.00 65.25 144 SER A C 1
ATOM 1139 O O . SER A 1 144 ? 2.943 -7.754 8.392 1.00 65.25 144 SER A O 1
ATOM 1141 N N . GLU A 1 145 ? 4.995 -8.716 8.362 1.00 78.50 145 GLU A N 1
ATOM 1142 C CA . GLU A 1 145 ? 5.120 -8.934 6.931 1.00 78.50 145 GLU A CA 1
ATOM 1143 C C . GLU A 1 145 ? 5.215 -10.438 6.675 1.00 78.50 145 GLU A C 1
ATOM 1145 O O . GLU A 1 145 ? 6.108 -11.116 7.186 1.00 78.50 145 GLU A O 1
ATOM 1150 N N . CYS A 1 146 ? 4.302 -10.961 5.864 1.00 80.81 146 CYS A N 1
ATOM 1151 C CA . CYS A 1 146 ? 4.495 -12.229 5.180 1.00 80.81 146 CYS A CA 1
ATOM 1152 C C . CYS A 1 146 ? 4.748 -11.914 3.709 1.00 80.81 146 CYS A C 1
ATOM 1154 O O . CYS A 1 146 ? 3.885 -11.351 3.036 1.00 80.81 146 CYS A O 1
ATOM 1156 N N . SER A 1 147 ? 5.939 -12.243 3.222 1.00 82.44 147 SER A N 1
ATOM 1157 C CA . SER A 1 147 ? 6.300 -12.061 1.824 1.00 82.44 147 SER A CA 1
ATOM 1158 C C . SER A 1 147 ? 6.455 -13.410 1.141 1.00 82.44 147 SER A C 1
ATOM 1160 O O . SER A 1 147 ? 7.052 -14.341 1.681 1.00 82.44 147 SER A O 1
ATOM 1162 N N . VAL A 1 148 ? 5.890 -13.509 -0.056 1.00 81.94 148 VAL A N 1
ATOM 1163 C CA . VAL A 1 148 ? 6.141 -14.608 -0.975 1.00 81.94 148 VAL A CA 1
ATOM 1164 C C . VAL A 1 148 ? 7.038 -14.061 -2.083 1.00 81.94 148 VAL A C 1
ATOM 1166 O O . VAL A 1 148 ? 6.647 -13.104 -2.768 1.00 81.94 148 VAL A O 1
ATOM 1169 N N . PRO A 1 149 ? 8.265 -14.585 -2.226 1.00 80.19 149 PRO A N 1
ATOM 1170 C CA . PRO A 1 149 ? 9.212 -14.081 -3.201 1.00 80.19 149 PRO A CA 1
ATOM 1171 C C . PRO A 1 149 ? 8.798 -14.448 -4.631 1.00 80.19 149 PRO A C 1
ATOM 1173 O O . PRO A 1 149 ? 7.943 -15.300 -4.882 1.00 80.19 149 PRO A O 1
ATOM 1176 N N . ALA A 1 150 ? 9.438 -13.767 -5.579 1.00 76.19 150 ALA A N 1
ATOM 1177 C CA . ALA A 1 150 ? 9.189 -13.929 -7.003 1.00 76.19 150 ALA A CA 1
ATOM 1178 C C . ALA A 1 150 ? 9.296 -15.386 -7.462 1.00 76.19 150 ALA A C 1
ATOM 1180 O O . ALA A 1 150 ? 10.202 -16.104 -7.031 1.00 76.19 150 ALA A O 1
ATOM 1181 N N . LYS A 1 151 ? 8.447 -15.782 -8.421 1.00 73.94 151 LYS A N 1
ATOM 1182 C CA . LYS A 1 151 ? 8.441 -17.110 -9.063 1.00 73.94 151 LYS A CA 1
ATOM 1183 C C . LYS A 1 151 ? 8.023 -18.286 -8.174 1.00 73.94 151 LYS A C 1
ATOM 1185 O O . LYS A 1 151 ? 8.068 -19.421 -8.646 1.00 73.94 151 LYS A O 1
ATOM 1190 N N . GLU A 1 152 ? 7.611 -18.052 -6.928 1.00 76.19 152 GLU A N 1
ATOM 1191 C CA . GLU A 1 152 ? 7.044 -19.109 -6.077 1.00 76.19 152 GLU A CA 1
ATOM 1192 C C . GLU A 1 152 ? 5.531 -19.296 -6.279 1.00 76.19 152 GLU A C 1
ATOM 1194 O O . GLU A 1 152 ? 5.020 -20.388 -6.038 1.00 76.19 152 GLU A O 1
ATOM 1199 N N . LEU A 1 153 ? 4.814 -18.268 -6.758 1.00 71.31 153 LEU A N 1
ATOM 1200 C CA . LEU A 1 153 ? 3.355 -18.314 -6.961 1.00 71.31 153 LEU A CA 1
ATOM 1201 C C . LEU A 1 153 ? 2.953 -18.550 -8.421 1.00 71.31 153 LEU A C 1
ATOM 1203 O O . LEU A 1 153 ? 2.109 -19.400 -8.706 1.00 71.31 153 LEU A O 1
ATOM 1207 N N . HIS A 1 154 ? 3.552 -17.817 -9.357 1.00 71.38 154 HIS A N 1
ATOM 1208 C CA . HIS A 1 154 ? 3.299 -17.933 -10.795 1.00 71.38 154 HIS A CA 1
ATOM 1209 C C . HIS A 1 154 ? 4.496 -17.383 -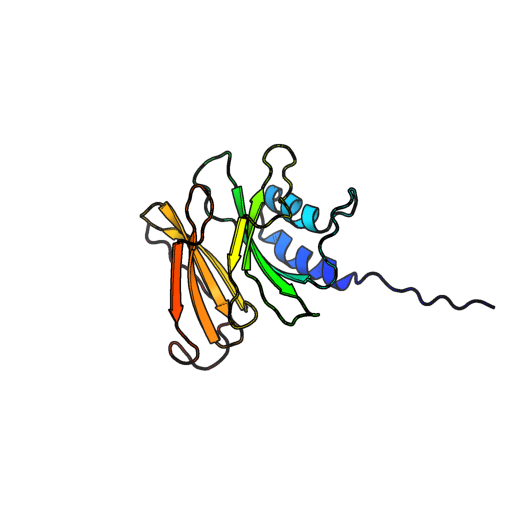11.579 1.00 71.38 154 HIS A C 1
ATOM 1211 O O . HIS A 1 154 ? 5.494 -16.952 -11.012 1.00 71.38 154 HIS A O 1
ATOM 1217 N N . VAL A 1 155 ? 4.429 -17.466 -12.908 1.00 74.00 155 VAL A N 1
ATOM 1218 C CA . VAL A 1 155 ? 5.471 -16.955 -13.805 1.00 74.00 155 VAL A CA 1
ATOM 1219 C C . VAL A 1 155 ? 4.961 -15.687 -14.483 1.00 74.00 155 VAL A C 1
ATOM 1221 O O . VAL A 1 155 ? 3.988 -15.740 -15.233 1.00 74.00 155 VAL A O 1
ATOM 1224 N N . GLY A 1 156 ? 5.645 -14.564 -14.259 1.00 70.50 156 GLY A N 1
ATOM 1225 C CA . GLY A 1 156 ? 5.316 -13.263 -14.855 1.00 70.50 156 GLY A CA 1
ATOM 1226 C C . GLY A 1 156 ? 4.774 -12.273 -13.826 1.00 70.50 156 GLY A C 1
ATOM 1227 O O . GLY A 1 156 ? 4.658 -12.595 -12.660 1.00 70.50 156 GLY A O 1
ATOM 1228 N N . VAL A 1 157 ? 4.460 -11.045 -14.235 1.00 72.56 157 VAL A N 1
ATOM 1229 C CA . VAL A 1 157 ? 4.024 -9.997 -13.295 1.00 72.56 157 VAL A CA 1
ATOM 1230 C C . VAL A 1 157 ? 2.644 -10.315 -12.712 1.00 72.56 157 VAL A C 1
ATOM 1232 O O . VAL A 1 157 ? 1.693 -10.517 -13.470 1.00 72.56 157 VAL A O 1
ATOM 1235 N N . VAL A 1 158 ? 2.499 -10.255 -11.381 1.00 75.69 158 VAL A N 1
ATOM 1236 C CA . VAL A 1 158 ? 1.173 -10.205 -10.741 1.00 75.69 158 VAL A CA 1
ATOM 1237 C C . VAL A 1 158 ? 0.489 -8.907 -11.159 1.00 75.69 158 VAL A C 1
ATOM 1239 O O . VAL A 1 158 ? 0.887 -7.824 -10.732 1.00 75.69 158 VAL A O 1
ATOM 1242 N N . SER A 1 159 ? -0.551 -8.981 -11.984 1.00 75.75 159 SER A N 1
ATOM 1243 C CA . SER A 1 159 ? -1.296 -7.788 -12.407 1.00 75.75 159 SER A CA 1
ATOM 1244 C C . SER A 1 159 ? -2.448 -7.422 -11.469 1.00 75.75 159 SER A C 1
ATOM 1246 O O . SER A 1 159 ? -2.984 -6.322 -11.560 1.00 75.75 159 SER A O 1
ATOM 1248 N N . CYS A 1 160 ? -2.888 -8.351 -10.618 1.00 76.94 160 CYS A N 1
ATOM 1249 C CA . CYS A 1 160 ? -4.019 -8.151 -9.722 1.00 76.94 160 CYS A CA 1
ATOM 1250 C C . CYS A 1 160 ? -3.902 -9.058 -8.497 1.00 76.94 160 CYS A C 1
ATOM 1252 O O . CYS A 1 160 ? -3.537 -10.226 -8.611 1.00 76.94 160 CYS A O 1
ATOM 1254 N N . VAL A 1 161 ? -4.273 -8.514 -7.344 1.00 79.56 161 VAL A N 1
ATOM 1255 C CA . VAL A 1 161 ? -4.483 -9.250 -6.098 1.00 79.56 161 VAL A CA 1
ATOM 1256 C C . VAL A 1 161 ? -5.904 -8.966 -5.651 1.00 79.56 161 VAL A C 1
ATOM 1258 O O . VAL A 1 161 ? -6.364 -7.824 -5.741 1.00 79.56 161 VAL A O 1
ATOM 1261 N N . ASP A 1 162 ? -6.586 -9.989 -5.152 1.00 83.81 162 ASP A N 1
ATOM 1262 C CA . ASP A 1 162 ? -7.863 -9.833 -4.474 1.00 83.81 162 ASP A CA 1
ATOM 1263 C C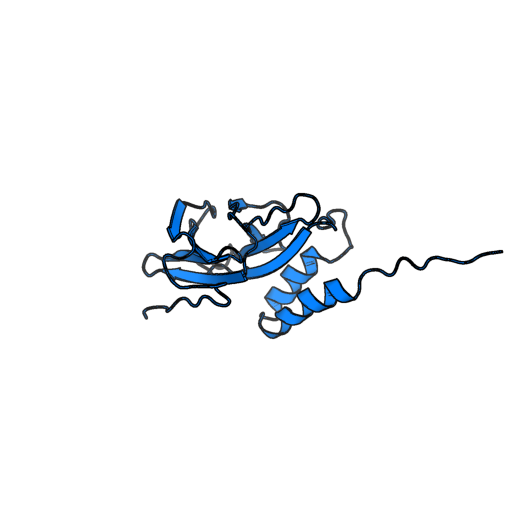 . ASP A 1 162 ? -7.831 -10.562 -3.137 1.00 83.81 162 ASP A C 1
ATOM 1265 O O . ASP A 1 162 ? -7.182 -11.601 -3.002 1.00 83.81 162 ASP A O 1
ATOM 1269 N N . VAL A 1 163 ? -8.496 -9.985 -2.141 1.00 80.44 163 VAL A N 1
ATOM 1270 C CA . VAL A 1 163 ? -8.610 -10.581 -0.812 1.00 80.44 163 VAL A CA 1
ATOM 1271 C C . VAL A 1 163 ? -10.048 -11.033 -0.655 1.00 80.44 163 VAL A C 1
ATOM 1273 O O . VAL A 1 163 ? -10.968 -10.231 -0.794 1.00 80.44 163 VAL A O 1
ATOM 1276 N N . LYS A 1 164 ? -10.236 -12.326 -0.400 1.00 78.38 164 LYS A N 1
ATOM 1277 C CA . LYS A 1 164 ? -11.550 -12.872 -0.092 1.00 78.38 164 LYS A CA 1
ATOM 1278 C C . LYS A 1 164 ? -11.823 -12.658 1.391 1.00 78.38 164 LYS A C 1
ATOM 1280 O O . LYS A 1 164 ? -11.123 -13.220 2.229 1.00 78.38 164 LYS A O 1
ATOM 1285 N N . ASP A 1 165 ? -12.851 -11.877 1.689 1.00 71.00 165 ASP A N 1
ATOM 1286 C CA . ASP A 1 165 ? -13.376 -11.774 3.042 1.00 71.00 165 ASP A CA 1
ATOM 1287 C C . ASP A 1 165 ? -14.200 -13.039 3.337 1.00 71.00 165 ASP A C 1
ATOM 1289 O O . ASP A 1 165 ? -15.167 -13.346 2.632 1.00 71.00 165 ASP A O 1
ATOM 1293 N N . ASP A 1 166 ? -13.807 -13.809 4.351 1.00 59.44 166 ASP A N 1
ATOM 1294 C CA . ASP A 1 166 ? -14.634 -14.898 4.871 1.00 59.44 166 ASP A CA 1
ATOM 1295 C C . ASP A 1 166 ? -15.646 -14.283 5.852 1.00 59.44 166 ASP A C 1
ATOM 1297 O O . ASP A 1 166 ? -15.282 -13.867 6.953 1.00 59.44 166 ASP A O 1
ATOM 1301 N N . CYS A 1 167 ? -16.892 -14.136 5.392 1.00 49.38 167 CYS A N 1
ATOM 1302 C CA . CYS A 1 167 ? -18.028 -13.679 6.199 1.00 49.38 167 CYS A CA 1
ATOM 1303 C C . CYS A 1 167 ? -18.429 -14.701 7.268 1.00 49.38 167 CYS A C 1
ATOM 1305 O O . CYS A 1 167 ? -18.408 -15.916 6.957 1.00 49.38 167 CYS A O 1
#

Radius of gyration: 17.26 Å; Cα contacts (8 Å, |Δi|>4): 321; chains: 1; bounding box: 34×58×47 Å

Solvent-accessible surface area (backbone atoms only — not comparable to full-atom values): 9906 Å² total; per-residue (Å²): 137,88,79,84,81,80,80,71,74,64,63,71,62,57,48,58,61,52,69,54,38,84,84,39,56,78,74,51,38,54,22,58,47,49,56,70,53,85,90,70,98,66,76,61,60,91,54,51,43,79,74,46,78,43,59,50,63,72,86,48,100,72,58,47,40,38,39,35,33,33,37,27,71,87,75,72,44,23,43,36,33,32,24,45,40,41,78,87,78,52,30,59,42,90,64,62,66,28,76,44,78,54,98,37,47,68,48,23,78,42,56,42,62,41,98,85,65,37,31,35,36,42,37,25,13,62,66,28,28,39,37,39,36,32,32,41,80,85,74,43,44,76,78,45,78,51,71,47,60,54,68,74,86,53,88,64,63,42,72,72,68,85,82,84,79,86,128

Nearest PDB structures (foldseek):
  8adl-assembly1_P  TM=8.050E-01  e=2.201E-02  Saccharomyces cerevisiae
  3ei4-assembly1_A  TM=7.542E-01  e=5.340E-02  Homo sapiens
  2b5n-assembly4_D  TM=3.707E-01  e=2.326E-02  Homo sapiens
  4zoy-assembly1_A  TM=4.177E-01  e=3.714E-01  Thermochaetoides thermophila
  5c0p-assembly1_A  TM=4.182E-01  e=5.474E-01  Bacteroides thetaiotaomicron VPI-5482

Sequence (167 aa):
MSRGQDSGFPQTKYIDAVRWLPQLSAFDRFAVLSLFDSDSNTRFPQTKFIDAVRWLPQLCAFNRFAVLSLFDSDFNTPPLEIHSRNPQSQTLTLIPQSTFSPPSQISSLKTSQTPTHKPLIAASTFSDSLHLLFANAIDTSLESECSVPAKELHVGVVSCVDVKDDC

Mean predicted aligned error: 11.36 Å

Secondary structure (DSSP, 8-state):
----------HHHHHHHHHHGGGS-HHHHHHHHHTT--SSS-PPPTTEEEEEEEEPPPSSSS--EEEEEEEETTTTB--EEEEEBPTTT-PBPSS-SEEE--SS-EEEEEEEE-TTSPEEEEEEETTS-EEEEEEPTTT--EEEEEEE-TTSS-SS-----------